Protein AF-A0A5Y8UD39-F1 (afdb_monomer_lite)

Foldseek 3Di:
DVLLCVQAAPQQSVVVVVCVVVVVADPVLVVLLSVVCVQQSLLSHPDHNVQSCLQSVVLSVQLCVQCVDPVVVVVVVVVDDSVRSCVVVVNDSCCCLPPNPPDDDPSSVVSNVVSVVVVVVVVVVVVVVVVVVVVVVVVVVVVVVVVD

pLDDT: mean 93.6, std 6.83, range [51.84, 98.38]

Sequence (148 aa):
MEKLQIILNELAFHQIHQAWIDKKIPQYSLIILERWAEFYPNTIKNLGMSDLMTLALPQTQMELAVLESKEADKKREQGLTDMEILAEEQINLNQYIAIEPQIYSPLFQEMMMKDKEQIQEETINNQYWKLQQEMMDMKEEASNLDKN

Secondary structure (DSSP, 8-state):
-HHHHHHS-HHHHHHHHHHHHTTSS-HHHHHHHHHHHHH-HHHHHHS-HHHHHHHHHHHHHHHHHHHTSHHHHHHHHTT--HHHHHHHTT--TTIIIIIS-S---HHHHHHHHHHHHHHHHHHHHHHHHHHHHHHHHHHHHHHHHTT-

Radius of gyration: 20.94 Å; chains: 1; bounding box: 61×45×44 Å

Structure (mmCIF, N/CA/C/O backbone):
data_AF-A0A5Y8UD39-F1
#
_entry.id   AF-A0A5Y8UD39-F1
#
loop_
_atom_site.group_PDB
_atom_site.id
_atom_site.type_symbol
_atom_site.label_atom_id
_atom_site.label_alt_id
_atom_site.label_comp_id
_atom_site.label_asym_id
_atom_site.label_entity_id
_atom_site.label_seq_id
_atom_site.pdbx_PDB_ins_code
_atom_site.Cartn_x
_atom_site.Cartn_y
_atom_site.Cartn_z
_atom_site.occupancy
_atom_site.B_iso_or_equiv
_atom_site.auth_seq_id
_atom_site.auth_comp_id
_atom_site.auth_asym_id
_atom_site.auth_atom_id
_atom_site.pdbx_PDB_model_num
ATOM 1 N N . MET A 1 1 ? 4.105 10.810 4.595 1.00 80.06 1 MET A N 1
ATOM 2 C CA . MET A 1 1 ? 3.876 12.003 3.732 1.00 80.06 1 MET A CA 1
ATOM 3 C C . MET A 1 1 ? 5.101 12.407 2.924 1.00 80.06 1 MET A C 1
ATOM 5 O O . MET A 1 1 ? 4.986 12.396 1.708 1.00 80.06 1 MET A O 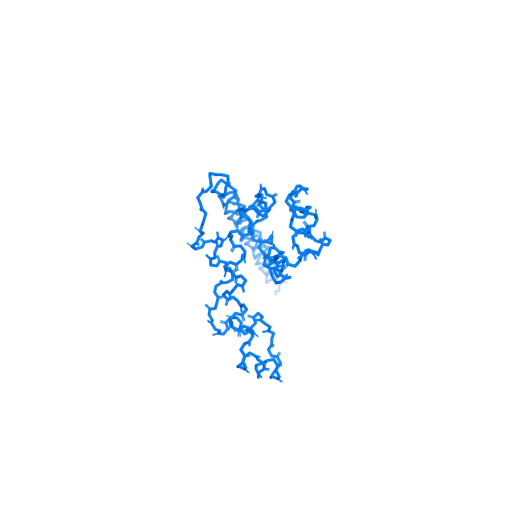1
ATOM 9 N N . GLU A 1 2 ? 6.252 12.721 3.533 1.00 85.12 2 GLU A N 1
ATOM 10 C CA . GLU A 1 2 ? 7.479 13.064 2.774 1.00 85.12 2 GLU A CA 1
ATOM 11 C C . GLU A 1 2 ? 7.903 11.948 1.804 1.00 85.12 2 GLU A C 1
ATOM 13 O O . GLU A 1 2 ? 8.219 12.217 0.650 1.00 85.12 2 GLU A O 1
ATOM 18 N N . LYS A 1 3 ? 7.807 10.679 2.229 1.00 89.94 3 LYS A N 1
ATOM 19 C CA . LYS A 1 3 ? 8.060 9.520 1.358 1.00 89.94 3 LYS A CA 1
ATOM 20 C C . LYS A 1 3 ? 7.164 9.521 0.115 1.00 89.94 3 LYS A C 1
ATOM 22 O O . LYS A 1 3 ? 7.663 9.426 -1.001 1.00 89.94 3 LYS A O 1
ATOM 27 N N . LEU A 1 4 ? 5.852 9.688 0.294 1.00 90.75 4 LEU A N 1
ATOM 28 C CA . LEU A 1 4 ? 4.896 9.717 -0.818 1.00 90.75 4 LEU A CA 1
ATOM 29 C C . LEU A 1 4 ? 5.137 10.872 -1.796 1.00 90.75 4 LEU A C 1
ATOM 31 O O . LEU A 1 4 ? 4.861 10.705 -2.978 1.00 90.75 4 LEU A O 1
ATOM 35 N N . GLN A 1 5 ? 5.674 12.006 -1.339 1.00 93.38 5 GLN A N 1
ATOM 36 C CA . GLN A 1 5 ? 6.036 13.124 -2.219 1.00 93.38 5 GLN A CA 1
ATOM 37 C C . GLN A 1 5 ? 7.151 12.755 -3.204 1.00 93.38 5 GLN A C 1
ATOM 39 O O . GLN A 1 5 ? 7.162 13.240 -4.330 1.00 93.38 5 GLN A O 1
ATOM 44 N N . ILE A 1 6 ? 8.087 11.907 -2.774 1.00 93.56 6 ILE A N 1
ATOM 45 C CA . ILE A 1 6 ? 9.210 11.443 -3.597 1.00 93.56 6 ILE A CA 1
ATOM 46 C C . ILE A 1 6 ? 8.764 10.322 -4.546 1.00 93.56 6 ILE A C 1
ATOM 48 O O . ILE A 1 6 ? 9.259 10.214 -5.667 1.00 93.56 6 ILE A O 1
ATOM 52 N N . ILE A 1 7 ? 7.845 9.475 -4.082 1.00 93.56 7 ILE A N 1
ATOM 53 C CA . ILE A 1 7 ? 7.403 8.263 -4.778 1.00 93.56 7 ILE A CA 1
ATOM 54 C C . ILE A 1 7 ? 6.393 8.576 -5.887 1.00 93.56 7 ILE A C 1
ATOM 56 O O . ILE A 1 7 ? 6.508 8.062 -6.999 1.00 93.56 7 ILE A O 1
ATOM 60 N N . LEU A 1 8 ? 5.371 9.373 -5.573 1.00 95.00 8 LEU A N 1
ATOM 61 C CA . LEU A 1 8 ? 4.250 9.630 -6.471 1.00 95.00 8 LEU A CA 1
ATOM 62 C C . LEU A 1 8 ? 4.614 10.699 -7.503 1.00 95.00 8 LEU A C 1
ATOM 64 O O . LEU A 1 8 ? 5.410 11.599 -7.239 1.00 95.00 8 LEU A O 1
ATOM 68 N N . ASN A 1 9 ? 3.964 10.664 -8.668 1.00 95.38 9 ASN A N 1
ATOM 69 C CA . ASN A 1 9 ? 3.969 11.838 -9.535 1.00 95.38 9 ASN A CA 1
ATOM 70 C C . ASN A 1 9 ? 3.315 13.035 -8.825 1.00 95.38 9 ASN A C 1
ATOM 72 O O . ASN A 1 9 ? 2.415 12.887 -7.993 1.00 95.38 9 ASN A O 1
ATOM 76 N N . GLU A 1 10 ? 3.763 14.234 -9.193 1.00 95.88 10 GLU A N 1
ATOM 77 C CA . GLU A 1 10 ? 3.397 15.477 -8.516 1.00 95.88 10 GLU A CA 1
ATOM 78 C C . GLU A 1 10 ? 1.878 15.689 -8.447 1.00 95.88 10 GLU A C 1
ATOM 80 O O . GLU A 1 10 ? 1.349 16.042 -7.392 1.00 95.88 10 GLU A O 1
ATOM 85 N N . LEU A 1 11 ? 1.156 15.436 -9.542 1.00 96.94 11 LEU A N 1
ATOM 86 C CA . LEU A 1 11 ? -0.293 15.622 -9.591 1.00 96.94 11 LEU A CA 1
ATOM 87 C C . LEU A 1 11 ? -1.017 14.658 -8.642 1.00 96.94 11 LEU A C 1
ATOM 89 O O . LEU A 1 11 ? -1.848 15.094 -7.842 1.00 96.94 11 LEU A O 1
ATOM 93 N N . ALA A 1 12 ? -0.686 13.365 -8.701 1.00 96.44 12 ALA A N 1
ATOM 94 C CA . ALA A 1 12 ? -1.281 12.357 -7.831 1.00 96.44 12 ALA A CA 1
ATOM 95 C C . ALA A 1 12 ? -0.980 12.642 -6.355 1.00 96.44 12 ALA A C 1
ATOM 97 O O . ALA A 1 12 ? -1.889 12.556 -5.530 1.00 96.44 12 ALA A O 1
ATOM 98 N N . PHE A 1 13 ? 0.251 13.052 -6.024 1.00 97.75 13 PHE A N 1
ATOM 99 C CA . PHE A 1 13 ? 0.618 13.439 -4.662 1.00 97.75 13 PHE A CA 1
ATOM 100 C C . PHE A 1 13 ? -0.276 14.560 -4.127 1.00 97.75 13 PHE A C 1
ATOM 102 O O . PHE A 1 13 ? -0.878 14.404 -3.066 1.00 97.75 13 PHE A O 1
ATOM 109 N N . HIS A 1 14 ? -0.405 15.669 -4.862 1.00 97.50 14 HIS A N 1
ATOM 110 C CA . HIS A 1 14 ? -1.214 16.806 -4.418 1.00 97.50 14 HIS A CA 1
ATOM 111 C C . HIS A 1 14 ? -2.685 16.421 -4.226 1.00 97.50 14 HIS A C 1
ATOM 113 O O . HIS A 1 14 ? -3.298 16.797 -3.227 1.00 97.50 14 HIS A O 1
ATOM 119 N N . GLN A 1 15 ? -3.244 15.635 -5.149 1.00 97.81 15 GLN A N 1
ATOM 120 C CA . GLN A 1 15 ? -4.629 15.171 -5.070 1.00 97.81 15 GLN A CA 1
ATOM 121 C C . GLN A 1 15 ? -4.868 14.239 -3.874 1.00 97.81 15 GLN A C 1
ATOM 123 O O . GLN A 1 15 ? -5.833 14.425 -3.131 1.00 97.81 15 GLN A O 1
ATOM 128 N N . ILE A 1 16 ? -3.980 13.265 -3.654 1.00 97.19 16 ILE A N 1
ATOM 129 C CA . ILE A 1 16 ? -4.059 12.321 -2.530 1.00 97.19 16 ILE A CA 1
ATOM 130 C C . ILE A 1 16 ? -3.866 13.056 -1.201 1.00 97.19 16 ILE A C 1
ATOM 132 O O . ILE A 1 16 ? -4.643 12.855 -0.269 1.00 97.19 16 ILE A O 1
ATOM 136 N N . HIS A 1 17 ? -2.876 13.946 -1.118 1.00 96.50 17 HIS A N 1
ATOM 137 C CA . HIS A 1 17 ? -2.615 14.740 0.078 1.00 96.50 17 HIS A CA 1
ATOM 138 C C . HIS A 1 17 ? -3.818 15.614 0.445 1.00 96.50 17 HIS A C 1
ATOM 140 O O . HIS A 1 17 ? -4.243 15.612 1.601 1.00 96.50 17 HIS A O 1
ATOM 146 N N . GLN A 1 18 ? -4.425 16.292 -0.536 1.00 97.31 18 GLN A N 1
ATOM 147 C CA . GLN A 1 18 ? -5.629 17.084 -0.296 1.00 97.31 18 GLN A CA 1
ATOM 148 C C . GLN A 1 18 ? -6.810 16.206 0.133 1.00 97.31 18 GLN A C 1
ATOM 150 O O . GLN A 1 18 ? -7.518 16.551 1.074 1.00 97.31 18 GLN A O 1
ATOM 155 N N . ALA A 1 19 ? -7.014 15.052 -0.508 1.00 97.00 19 ALA A N 1
ATOM 156 C CA . ALA A 1 19 ? -8.080 14.127 -0.133 1.00 97.00 19 ALA A CA 1
ATOM 157 C C . ALA A 1 19 ? -7.916 13.593 1.300 1.00 97.00 19 ALA A C 1
ATOM 159 O O . ALA A 1 19 ? -8.911 13.402 2.001 1.00 97.00 19 ALA A O 1
ATOM 160 N N . TRP A 1 20 ? -6.678 13.381 1.749 1.00 96.44 20 TRP A N 1
ATOM 161 C CA . TRP A 1 20 ? -6.380 13.000 3.126 1.00 96.44 20 TRP A CA 1
ATOM 162 C C . TRP A 1 20 ? -6.637 14.146 4.116 1.00 96.44 20 TRP A C 1
ATOM 164 O O . TRP A 1 20 ? -7.314 13.922 5.120 1.00 96.44 20 TRP A O 1
ATOM 174 N N . ILE A 1 21 ? -6.187 15.375 3.820 1.00 96.69 21 ILE A N 1
ATOM 175 C CA . ILE A 1 21 ? -6.481 16.572 4.638 1.00 96.69 21 ILE A CA 1
ATOM 176 C C . ILE A 1 21 ? -7.994 16.769 4.788 1.00 96.69 21 ILE A C 1
ATOM 178 O O . ILE A 1 21 ? -8.493 17.007 5.889 1.00 96.69 21 ILE A O 1
ATOM 182 N N . ASP A 1 22 ? -8.731 16.599 3.691 1.00 97.31 22 ASP A N 1
ATOM 183 C CA . ASP A 1 22 ? -10.190 16.697 3.640 1.00 97.31 22 ASP A CA 1
ATOM 184 C C . ASP A 1 22 ? -10.904 15.509 4.317 1.00 97.31 22 ASP A C 1
ATOM 186 O O . ASP A 1 22 ? -12.135 15.464 4.331 1.00 97.31 22 ASP A O 1
ATOM 190 N N . LYS A 1 23 ? -10.161 14.527 4.851 1.00 95.19 23 LYS A N 1
ATOM 191 C CA . LYS A 1 23 ? -10.671 13.285 5.460 1.00 95.19 23 LYS A CA 1
ATOM 192 C C . LYS A 1 23 ? -11.543 12.438 4.524 1.00 95.19 23 LYS A C 1
ATOM 194 O O . LYS A 1 23 ? -12.394 11.680 4.983 1.00 95.19 23 LYS A O 1
ATOM 199 N N . LYS A 1 24 ? -11.336 12.552 3.211 1.00 96.25 24 LYS A N 1
ATOM 200 C CA . LYS A 1 24 ? -12.038 11.749 2.195 1.00 96.25 24 LYS A CA 1
ATOM 201 C C . LYS A 1 24 ? -11.426 10.362 2.022 1.00 96.25 24 LYS A C 1
ATOM 203 O O . LYS A 1 24 ? -12.111 9.462 1.551 1.00 96.25 24 LYS A O 1
ATOM 208 N N . ILE A 1 25 ? -10.157 10.196 2.393 1.00 95.94 25 ILE A N 1
ATOM 209 C CA . ILE A 1 25 ? -9.467 8.903 2.400 1.00 95.94 25 ILE A CA 1
ATOM 210 C C . ILE A 1 25 ? -8.841 8.646 3.779 1.00 95.94 25 ILE A C 1
ATOM 212 O O . ILE A 1 25 ? -8.338 9.586 4.406 1.00 95.94 25 ILE A O 1
ATOM 216 N N . PRO A 1 26 ? -8.861 7.398 4.276 1.00 95.50 26 PRO A N 1
ATOM 217 C CA . PRO A 1 26 ? -8.241 7.059 5.548 1.00 95.50 26 PRO A CA 1
ATOM 218 C C . PRO A 1 26 ? -6.714 7.109 5.442 1.00 95.50 26 PRO A C 1
ATOM 220 O O . PRO A 1 26 ? -6.140 6.762 4.407 1.00 95.50 26 PRO A O 1
ATOM 223 N N . GLN A 1 27 ? -6.051 7.486 6.541 1.00 95.19 27 GLN A N 1
ATOM 224 C CA . GLN A 1 27 ? -4.584 7.528 6.631 1.00 95.19 27 GLN A CA 1
ATOM 225 C C . GLN A 1 27 ? -3.949 6.171 6.300 1.00 95.19 27 GLN A C 1
ATOM 227 O O . GLN A 1 27 ? -2.881 6.129 5.699 1.00 95.19 27 GLN A O 1
ATOM 232 N N . TYR A 1 28 ? -4.617 5.069 6.642 1.00 96.50 28 TYR A N 1
ATOM 233 C CA . TYR A 1 28 ? -4.118 3.722 6.377 1.00 96.50 28 TYR A CA 1
ATOM 234 C C . TYR A 1 28 ? -3.926 3.436 4.875 1.00 96.50 28 TYR A C 1
ATOM 236 O O . TYR A 1 28 ? -2.979 2.754 4.496 1.00 96.50 28 TYR A O 1
ATOM 244 N N . SER A 1 29 ? -4.714 4.068 3.994 1.00 97.38 29 SER A N 1
ATOM 245 C CA . SER A 1 29 ? -4.494 3.980 2.538 1.00 97.38 29 SER A CA 1
ATOM 246 C C . SER A 1 29 ? -3.130 4.531 2.127 1.00 97.38 29 SER A C 1
ATOM 248 O O . SER A 1 29 ? -2.523 4.037 1.183 1.00 97.38 29 SER A O 1
ATOM 250 N N . LEU A 1 30 ? -2.628 5.549 2.833 1.00 97.31 30 LEU A N 1
ATOM 251 C CA . LEU A 1 30 ? -1.305 6.117 2.577 1.00 97.31 30 LEU A CA 1
ATOM 252 C C . LEU A 1 30 ? -0.201 5.125 2.952 1.00 97.31 30 LEU A C 1
ATOM 254 O O . LEU A 1 30 ? 0.785 5.024 2.233 1.00 97.31 30 LEU A O 1
ATOM 258 N N . ILE A 1 31 ? -0.393 4.365 4.034 1.00 96.38 31 ILE A N 1
ATOM 259 C CA . ILE A 1 31 ? 0.529 3.302 4.463 1.00 96.38 31 ILE A CA 1
ATOM 260 C C . ILE A 1 31 ? 0.579 2.192 3.409 1.00 96.38 31 ILE A C 1
ATOM 262 O O . ILE A 1 31 ? 1.663 1.736 3.052 1.00 96.38 31 ILE A O 1
ATOM 266 N N . ILE A 1 32 ? -0.574 1.803 2.857 1.00 97.88 32 ILE A N 1
ATOM 267 C CA . ILE A 1 32 ? -0.644 0.825 1.762 1.00 97.88 32 ILE A CA 1
ATOM 268 C C . ILE A 1 32 ? 0.113 1.319 0.529 1.00 97.88 32 ILE A C 1
ATOM 270 O O . ILE A 1 32 ? 0.891 0.559 -0.040 1.00 97.88 32 ILE A O 1
ATOM 274 N N . LEU A 1 33 ? -0.055 2.587 0.141 1.00 98.00 33 LEU A N 1
ATOM 275 C CA . LEU A 1 33 ? 0.691 3.157 -0.983 1.00 98.00 33 LEU A CA 1
ATOM 276 C C . LEU A 1 33 ? 2.201 3.197 -0.727 1.00 98.00 33 LEU A C 1
ATOM 278 O O . LEU A 1 33 ? 2.968 2.868 -1.627 1.00 98.00 33 LEU A O 1
ATOM 282 N N . GLU A 1 34 ? 2.631 3.584 0.479 1.00 96.62 34 GLU A N 1
ATOM 283 C CA . GLU A 1 34 ? 4.051 3.574 0.854 1.00 96.62 34 GLU A CA 1
ATOM 284 C C . GLU A 1 34 ? 4.624 2.150 0.776 1.00 96.62 34 GLU A C 1
ATOM 286 O O . GLU A 1 34 ? 5.682 1.960 0.186 1.00 96.62 34 GLU A O 1
ATOM 291 N N . ARG A 1 35 ? 3.897 1.144 1.280 1.00 96.12 35 ARG A N 1
ATOM 292 C CA . ARG A 1 35 ? 4.299 -0.269 1.211 1.00 96.12 35 ARG A CA 1
ATOM 293 C C . ARG A 1 35 ? 4.354 -0.783 -0.225 1.00 96.12 35 ARG A C 1
ATOM 295 O O . ARG A 1 35 ? 5.317 -1.432 -0.616 1.00 96.12 35 ARG A O 1
ATOM 302 N N . TRP A 1 36 ? 3.332 -0.509 -1.030 1.00 97.69 36 TRP A N 1
ATOM 303 C CA . TRP A 1 36 ? 3.308 -0.953 -2.423 1.00 97.69 36 TRP A CA 1
ATOM 304 C C . TRP A 1 36 ? 4.382 -0.288 -3.271 1.00 97.69 36 TRP A C 1
ATOM 306 O O . TRP A 1 36 ? 4.837 -0.905 -4.225 1.00 97.69 36 TRP A O 1
ATOM 316 N N . ALA A 1 37 ? 4.834 0.917 -2.929 1.00 96.50 37 ALA A N 1
ATOM 317 C CA . ALA A 1 37 ? 5.918 1.575 -3.649 1.00 96.50 37 ALA A CA 1
ATOM 318 C C . ALA A 1 37 ? 7.253 0.823 -3.563 1.00 96.50 37 ALA A C 1
ATOM 320 O O . ALA A 1 37 ? 8.091 0.990 -4.444 1.00 96.50 37 ALA A O 1
ATOM 321 N N . GLU A 1 38 ? 7.447 -0.000 -2.529 1.00 93.75 38 GLU A N 1
ATOM 322 C CA . GLU A 1 38 ? 8.650 -0.825 -2.372 1.00 93.75 38 GLU A CA 1
ATOM 323 C C . GLU A 1 38 ? 8.673 -2.000 -3.361 1.00 93.75 38 GLU A C 1
ATOM 325 O O . GLU A 1 38 ? 9.743 -2.406 -3.802 1.00 93.75 38 GLU A O 1
ATOM 330 N N . PHE A 1 39 ? 7.501 -2.518 -3.742 1.00 93.31 39 PHE A N 1
ATOM 331 C CA . PHE A 1 39 ? 7.372 -3.689 -4.620 1.00 93.31 39 PHE A CA 1
ATOM 332 C C . PHE A 1 39 ? 6.921 -3.340 -6.040 1.00 93.31 39 PHE A C 1
ATOM 334 O O . PHE A 1 39 ? 7.204 -4.076 -6.978 1.00 93.31 39 PHE A O 1
ATOM 341 N N . TYR A 1 40 ? 6.209 -2.230 -6.207 1.00 96.75 40 TYR A N 1
ATOM 342 C CA . TYR A 1 40 ? 5.616 -1.800 -7.472 1.00 96.75 40 TYR A CA 1
ATOM 343 C C . TYR A 1 40 ? 5.948 -0.325 -7.764 1.00 96.75 40 TYR A C 1
ATOM 345 O O . TYR A 1 40 ? 5.040 0.498 -7.942 1.00 96.75 40 TYR A O 1
ATOM 353 N N . PRO A 1 41 ? 7.238 0.066 -7.751 1.00 96.31 41 PRO A N 1
ATOM 354 C CA . PRO A 1 41 ? 7.643 1.466 -7.840 1.00 96.31 41 PRO A CA 1
ATOM 355 C C . PRO A 1 41 ? 7.183 2.142 -9.136 1.00 96.31 41 PRO A C 1
ATOM 357 O O . PRO A 1 41 ? 6.772 3.304 -9.104 1.00 96.31 41 PRO A O 1
ATOM 360 N N . ASN A 1 42 ? 7.203 1.443 -10.276 1.00 96.94 42 ASN A N 1
ATOM 361 C CA . ASN A 1 42 ? 6.757 2.006 -11.549 1.00 96.94 42 ASN A CA 1
ATOM 362 C C . ASN A 1 42 ? 5.243 2.215 -11.545 1.00 96.94 42 ASN A C 1
ATOM 364 O O . ASN A 1 42 ? 4.766 3.267 -11.976 1.00 96.94 42 ASN A O 1
ATOM 368 N N . THR A 1 43 ? 4.487 1.255 -11.017 1.00 96.88 43 THR A N 1
ATOM 369 C CA . THR A 1 43 ? 3.030 1.353 -10.910 1.00 96.88 43 THR A CA 1
ATOM 370 C C . THR A 1 43 ? 2.621 2.499 -9.995 1.00 96.88 43 THR A C 1
ATOM 372 O O . THR A 1 43 ? 1.866 3.378 -10.411 1.00 96.88 43 THR A O 1
ATOM 375 N N . ILE A 1 44 ? 3.167 2.562 -8.779 1.00 97.75 44 ILE A N 1
ATOM 376 C CA . ILE A 1 44 ? 2.796 3.602 -7.814 1.00 97.75 44 ILE A CA 1
ATOM 377 C C . ILE A 1 44 ? 3.192 5.000 -8.306 1.00 97.75 44 ILE A C 1
ATOM 379 O O . ILE A 1 44 ? 2.423 5.949 -8.154 1.00 97.75 44 ILE A O 1
ATOM 383 N N . LYS A 1 45 ? 4.348 5.136 -8.963 1.00 97.25 45 LYS A N 1
ATOM 384 C CA . LYS A 1 45 ? 4.824 6.426 -9.475 1.00 97.25 45 LYS A CA 1
ATOM 385 C C . LYS A 1 45 ? 3.970 6.983 -10.614 1.00 97.25 45 LYS A C 1
ATOM 387 O O . LYS A 1 45 ? 3.742 8.193 -10.669 1.00 97.25 45 LYS A O 1
ATOM 392 N N . ASN A 1 46 ? 3.527 6.136 -11.543 1.00 96.88 46 ASN A N 1
ATOM 393 C CA . ASN A 1 46 ? 2.940 6.591 -12.809 1.00 96.88 46 ASN A CA 1
ATOM 394 C C . ASN A 1 46 ? 1.408 6.662 -12.807 1.00 96.88 46 ASN A C 1
ATOM 396 O O . ASN A 1 46 ? 0.837 7.337 -13.663 1.00 96.88 46 ASN A O 1
ATOM 400 N N . LEU A 1 47 ? 0.731 6.000 -11.869 1.00 96.50 47 LEU A N 1
ATOM 401 C CA 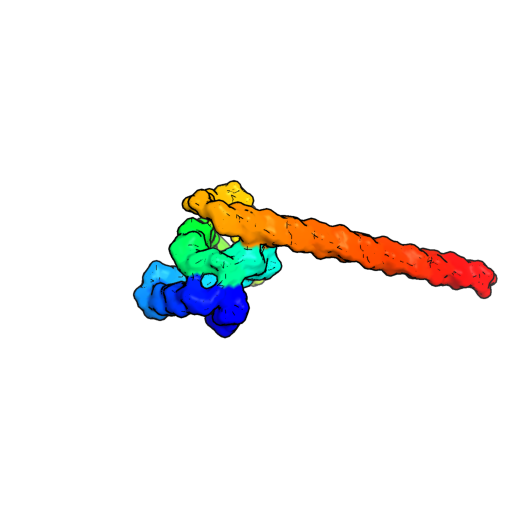. LEU A 1 47 ? -0.726 6.058 -11.793 1.00 96.50 47 LEU A CA 1
ATOM 402 C C . LEU A 1 47 ? -1.244 7.382 -11.215 1.00 96.50 47 LEU A C 1
ATOM 404 O O . LEU A 1 47 ? -0.618 8.030 -10.374 1.00 96.50 47 LEU A O 1
ATOM 408 N N . GLY A 1 48 ? -2.433 7.781 -11.669 1.00 96.44 48 GLY A N 1
ATOM 409 C CA . GLY A 1 48 ? -3.164 8.918 -11.112 1.00 96.44 48 GLY A CA 1
ATOM 410 C C . GLY A 1 48 ? -3.887 8.566 -9.808 1.00 96.44 48 GLY A C 1
ATOM 411 O O . GLY A 1 48 ? -4.089 7.393 -9.492 1.00 96.44 48 GLY A O 1
ATOM 412 N N . MET A 1 49 ? -4.355 9.588 -9.079 1.00 95.94 49 MET A N 1
ATOM 413 C CA . MET A 1 49 ? -5.108 9.410 -7.825 1.00 95.94 49 MET A CA 1
ATOM 414 C C . MET A 1 49 ? -6.270 8.417 -7.971 1.00 95.94 49 MET A C 1
ATOM 416 O O . MET A 1 49 ? -6.450 7.571 -7.101 1.00 95.94 49 MET A O 1
ATOM 420 N N . SER A 1 50 ? -7.062 8.519 -9.044 1.00 94.94 50 SER A N 1
ATOM 421 C CA . SER A 1 50 ? -8.251 7.677 -9.235 1.00 94.94 50 SER A CA 1
ATOM 422 C C . SER A 1 50 ? -7.900 6.190 -9.261 1.00 94.94 50 SER A C 1
ATOM 424 O O . SER A 1 50 ? -8.506 5.405 -8.534 1.00 94.94 50 SER A O 1
ATOM 426 N N . ASP A 1 51 ? -6.895 5.808 -10.049 1.00 96.31 51 ASP A N 1
ATOM 427 C CA . ASP A 1 51 ? -6.466 4.414 -10.170 1.00 96.31 51 ASP A CA 1
ATOM 428 C C . ASP A 1 51 ? -5.867 3.923 -8.847 1.00 96.31 51 ASP A C 1
ATOM 430 O O . ASP A 1 51 ? -6.281 2.889 -8.326 1.00 96.31 51 ASP A O 1
ATOM 434 N N . LEU A 1 52 ? -4.973 4.716 -8.242 1.00 97.06 52 LEU A N 1
ATOM 435 C CA . LEU A 1 52 ? -4.353 4.390 -6.954 1.00 97.06 52 LEU A CA 1
ATOM 436 C C . LEU A 1 52 ? -5.392 4.180 -5.847 1.00 97.06 52 LEU A C 1
ATOM 438 O O . LEU A 1 52 ? -5.285 3.229 -5.079 1.00 97.06 52 LEU A O 1
ATOM 442 N N . MET A 1 53 ? -6.411 5.037 -5.761 1.00 96.81 53 MET A N 1
ATOM 443 C CA . MET A 1 53 ? -7.459 4.919 -4.743 1.00 96.81 53 MET A CA 1
ATOM 444 C C . MET A 1 53 ? -8.438 3.783 -5.035 1.00 96.81 53 MET A C 1
ATOM 446 O O . MET A 1 53 ? -8.913 3.151 -4.093 1.00 96.81 53 MET A O 1
ATOM 450 N N . THR A 1 54 ? -8.696 3.473 -6.308 1.00 96.38 54 THR A N 1
ATOM 451 C CA . THR A 1 54 ? -9.520 2.311 -6.681 1.00 96.38 54 THR A CA 1
ATOM 452 C C . THR A 1 54 ? -8.882 1.003 -6.211 1.00 96.38 54 THR A C 1
ATOM 454 O O . THR A 1 54 ? -9.595 0.077 -5.841 1.00 96.38 54 THR A O 1
ATOM 457 N N . LEU A 1 55 ? -7.548 0.942 -6.150 1.00 97.38 55 LEU A N 1
ATOM 458 C CA . LEU A 1 55 ? -6.818 -0.209 -5.613 1.00 97.38 55 LEU A CA 1
ATOM 459 C C . LEU A 1 55 ? -6.637 -0.151 -4.087 1.00 97.38 55 LEU A C 1
ATOM 461 O O . LEU A 1 55 ? -6.891 -1.129 -3.385 1.00 97.38 55 LEU A O 1
ATOM 465 N N . ALA A 1 56 ? -6.187 0.989 -3.556 1.00 97.69 56 ALA A N 1
ATOM 466 C CA . ALA A 1 56 ? -5.763 1.101 -2.161 1.00 97.69 56 ALA A CA 1
ATOM 467 C C . ALA A 1 56 ? -6.932 1.130 -1.165 1.00 97.69 56 ALA A C 1
ATOM 469 O O . ALA A 1 56 ? -6.781 0.661 -0.036 1.00 97.69 56 ALA A O 1
ATOM 470 N N . LEU A 1 57 ? -8.098 1.669 -1.542 1.00 97.94 57 LEU A N 1
ATOM 471 C CA . LEU A 1 57 ? -9.240 1.761 -0.624 1.00 97.94 57 LEU A CA 1
ATOM 472 C C . LEU A 1 57 ? -9.850 0.386 -0.298 1.00 97.94 57 LEU A C 1
ATOM 474 O O . LEU A 1 57 ? -10.020 0.112 0.891 1.00 97.94 57 LEU A O 1
ATOM 478 N N . PRO A 1 58 ? -10.119 -0.511 -1.270 1.00 97.81 58 PRO A N 1
ATOM 479 C CA . PRO A 1 58 ? -10.540 -1.877 -0.955 1.00 97.81 58 PRO A CA 1
ATOM 480 C C . PRO A 1 58 ? -9.508 -2.641 -0.116 1.00 97.81 58 PRO A C 1
ATOM 482 O O . PRO A 1 58 ? -9.880 -3.336 0.829 1.00 97.81 58 PRO A O 1
ATOM 485 N N . GLN A 1 59 ? -8.210 -2.459 -0.393 1.00 98.31 59 GLN A N 1
ATOM 486 C CA . GLN A 1 59 ? -7.140 -3.055 0.416 1.00 98.31 59 GLN A CA 1
ATOM 487 C C . GLN A 1 59 ? -7.179 -2.541 1.860 1.00 98.31 59 GLN A C 1
ATOM 489 O O . GLN A 1 59 ? -7.082 -3.323 2.802 1.00 98.31 59 GLN A O 1
ATOM 494 N N . THR A 1 60 ? -7.395 -1.236 2.034 1.00 98.12 60 THR A N 1
ATOM 495 C CA . THR A 1 60 ? -7.517 -0.602 3.351 1.00 98.12 60 THR A CA 1
ATOM 496 C C . THR A 1 60 ? -8.696 -1.167 4.127 1.00 98.12 60 THR A C 1
ATOM 498 O O . THR A 1 60 ? -8.556 -1.487 5.300 1.00 98.12 60 THR A O 1
ATOM 501 N N . GLN A 1 61 ? -9.852 -1.312 3.479 1.00 97.81 61 GLN A N 1
ATOM 502 C CA . GLN A 1 61 ? -11.043 -1.880 4.110 1.00 97.81 61 GLN A CA 1
ATOM 503 C C . GLN A 1 61 ? -10.805 -3.323 4.560 1.00 97.81 61 GLN A C 1
ATOM 505 O O . GLN A 1 61 ? -11.180 -3.680 5.673 1.00 97.81 61 GLN A O 1
ATOM 510 N N . MET A 1 62 ? -10.156 -4.134 3.721 1.00 97.75 62 MET A N 1
ATOM 511 C CA . MET A 1 62 ? -9.833 -5.522 4.048 1.00 97.75 62 MET A CA 1
ATOM 512 C C . MET A 1 62 ? -8.867 -5.628 5.239 1.00 97.75 62 MET A C 1
ATOM 514 O O . MET A 1 62 ? -9.125 -6.401 6.157 1.00 97.75 62 MET A O 1
ATOM 518 N N . GLU A 1 63 ? -7.782 -4.848 5.251 1.00 98.38 63 GLU A N 1
ATOM 519 C CA . GLU A 1 63 ? -6.795 -4.878 6.341 1.00 98.38 63 GLU A CA 1
ATOM 520 C C . GLU A 1 63 ? -7.360 -4.306 7.648 1.00 98.38 63 GLU A C 1
ATOM 522 O O . GLU A 1 63 ? -7.195 -4.911 8.708 1.00 98.38 63 GLU A O 1
ATOM 527 N N . LEU A 1 64 ? -8.089 -3.186 7.595 1.00 97.94 64 LEU A N 1
ATOM 528 C CA . LEU A 1 64 ? -8.684 -2.583 8.792 1.00 97.94 64 LEU A CA 1
ATOM 529 C C . LEU A 1 64 ? -9.789 -3.446 9.402 1.00 97.94 64 LEU A C 1
ATOM 531 O O . LEU A 1 64 ? -9.885 -3.506 10.622 1.00 97.94 64 LEU A O 1
ATOM 535 N N . ALA A 1 65 ? -10.569 -4.178 8.599 1.00 97.44 65 ALA A N 1
ATOM 536 C CA . ALA A 1 65 ? -11.575 -5.102 9.130 1.00 97.44 65 ALA A CA 1
ATOM 537 C C . ALA A 1 65 ? -10.970 -6.160 10.072 1.00 97.44 65 ALA A C 1
ATOM 539 O O . ALA A 1 65 ? -11.626 -6.593 11.019 1.00 97.44 65 ALA A O 1
ATOM 540 N N . VAL A 1 66 ? -9.713 -6.548 9.833 1.00 97.81 66 VAL A N 1
ATOM 541 C CA . VAL A 1 66 ? -8.953 -7.432 10.722 1.00 97.81 66 VAL A CA 1
ATOM 542 C C . VAL A 1 66 ? -8.349 -6.648 11.884 1.00 97.81 66 VAL A C 1
ATOM 544 O O . VAL A 1 66 ? -8.516 -7.026 13.044 1.00 97.81 66 VAL A O 1
ATOM 547 N N . LEU A 1 67 ? -7.657 -5.548 11.589 1.00 97.75 67 LEU A N 1
ATOM 548 C CA . LEU A 1 67 ? -6.875 -4.804 12.578 1.00 97.75 67 LEU A CA 1
ATOM 549 C C . LEU A 1 67 ? -7.719 -4.049 13.611 1.00 97.75 67 LEU A C 1
ATOM 551 O O . LEU A 1 67 ? -7.221 -3.777 14.702 1.00 97.75 67 LEU A O 1
ATOM 555 N N . GLU A 1 68 ? -8.970 -3.724 13.305 1.00 96.75 68 GLU A N 1
ATOM 556 C CA . GLU A 1 68 ? -9.899 -3.051 14.223 1.00 96.75 68 GLU A CA 1
ATOM 557 C C . GLU A 1 68 ? -10.734 -4.045 15.057 1.00 96.75 68 GLU A C 1
ATOM 559 O O . GLU A 1 68 ? -11.637 -3.649 15.798 1.00 96.75 68 GLU A O 1
ATOM 564 N N . SER A 1 69 ? -10.450 -5.350 14.955 1.00 96.75 69 SER A N 1
ATOM 565 C CA . SER A 1 69 ? -11.116 -6.385 15.750 1.00 96.75 69 SER A CA 1
ATOM 566 C C . SER A 1 69 ? -10.614 -6.435 17.200 1.00 96.75 69 SER A C 1
ATOM 568 O O . SER A 1 69 ? -9.464 -6.118 17.507 1.00 96.75 69 SER A O 1
ATOM 570 N N . LYS A 1 70 ? -11.466 -6.925 18.113 1.00 96.69 70 LYS A N 1
ATOM 571 C CA . LYS A 1 70 ? -11.081 -7.156 19.520 1.00 96.69 70 LYS A CA 1
ATOM 572 C C . LYS A 1 70 ? -9.997 -8.225 19.644 1.00 96.69 70 LYS A C 1
ATOM 574 O O . LYS A 1 70 ? -9.232 -8.241 20.605 1.00 96.69 70 LYS A O 1
ATOM 579 N N . GLU A 1 71 ? -9.981 -9.165 18.711 1.00 96.25 71 GLU A N 1
ATOM 580 C CA . GLU A 1 71 ? -8.967 -10.198 18.590 1.00 96.25 71 GLU A CA 1
ATOM 581 C C . GLU A 1 71 ? -7.604 -9.578 18.266 1.00 96.25 71 GLU A C 1
ATOM 583 O O . GLU A 1 71 ? -6.623 -9.924 18.924 1.00 96.25 71 GLU A O 1
ATOM 588 N N . ALA A 1 72 ? -7.546 -8.614 17.339 1.00 97.00 72 ALA A N 1
ATOM 589 C CA . ALA A 1 72 ? -6.322 -7.874 17.040 1.00 97.00 72 ALA A CA 1
ATOM 590 C C . ALA A 1 72 ? -5.807 -7.095 18.262 1.00 97.00 72 ALA A C 1
ATOM 592 O O . ALA A 1 72 ? -4.613 -7.148 18.546 1.00 97.00 72 ALA A O 1
ATOM 593 N N . ASP A 1 73 ? -6.685 -6.460 19.047 1.00 97.56 73 ASP A N 1
ATOM 594 C CA . ASP A 1 73 ? -6.281 -5.773 20.284 1.00 97.56 73 ASP A CA 1
ATOM 595 C C . ASP A 1 73 ? -5.615 -6.722 21.291 1.00 97.56 73 ASP A C 1
ATOM 597 O O . ASP A 1 73 ? -4.543 -6.419 21.816 1.00 97.56 73 ASP A O 1
ATOM 601 N N . LYS A 1 74 ? -6.178 -7.919 21.498 1.00 97.38 74 LYS A N 1
ATOM 602 C CA . LYS A 1 74 ? -5.563 -8.943 22.363 1.00 97.38 74 LYS A CA 1
ATOM 603 C C . LYS A 1 74 ? -4.206 -9.409 21.838 1.00 97.38 74 LYS A C 1
ATOM 605 O O . LYS A 1 74 ? -3.297 -9.644 22.629 1.00 97.38 74 LYS A O 1
ATOM 610 N N . LYS A 1 75 ? -4.057 -9.563 20.518 1.00 97.56 75 LYS A N 1
ATOM 611 C CA . LYS A 1 75 ? -2.776 -9.937 19.898 1.00 97.56 75 LYS A CA 1
ATOM 612 C C . LYS A 1 75 ? -1.727 -8.831 20.079 1.00 97.56 75 LYS A C 1
ATOM 614 O O . LYS A 1 75 ? -0.584 -9.133 20.414 1.00 97.56 75 LYS A O 1
ATOM 619 N N . ARG A 1 76 ? -2.116 -7.553 19.975 1.00 97.88 76 ARG A N 1
ATOM 620 C CA . ARG A 1 76 ? -1.230 -6.415 20.294 1.00 97.88 76 ARG A CA 1
ATOM 621 C C . ARG A 1 76 ? -0.799 -6.412 21.758 1.00 97.88 76 ARG A C 1
ATOM 623 O O . ARG A 1 76 ? 0.374 -6.190 22.041 1.00 97.88 76 ARG A O 1
ATOM 630 N N . GLU A 1 77 ? -1.706 -6.712 22.689 1.00 97.56 77 GLU A N 1
ATOM 631 C CA . GLU A 1 77 ? -1.373 -6.864 24.118 1.00 97.56 77 GLU A CA 1
ATOM 632 C C . GLU A 1 77 ? -0.377 -8.010 24.374 1.00 97.56 77 GLU A C 1
ATOM 634 O O . GLU A 1 77 ? 0.401 -7.956 25.326 1.00 97.56 77 GLU A O 1
ATOM 639 N N . GLN A 1 78 ? -0.364 -9.026 23.507 1.00 96.69 78 GLN A N 1
ATOM 640 C CA . GLN A 1 78 ? 0.607 -10.126 23.522 1.00 96.69 78 GLN A CA 1
ATOM 641 C C . GLN A 1 78 ? 1.937 -9.776 22.833 1.00 96.69 78 GLN A C 1
ATOM 643 O O . GLN A 1 78 ? 2.865 -10.584 22.861 1.00 96.69 78 GLN A O 1
ATOM 648 N N . GLY A 1 79 ? 2.056 -8.575 22.259 1.00 97.50 79 GLY A N 1
ATOM 649 C CA . GLY A 1 79 ? 3.274 -8.064 21.634 1.00 97.50 79 GLY A CA 1
ATOM 650 C C . GLY A 1 79 ? 3.352 -8.238 20.117 1.00 97.50 79 GLY A C 1
ATOM 651 O O . GLY A 1 79 ? 4.397 -7.921 19.555 1.00 97.50 79 GLY A O 1
ATOM 652 N N . LEU A 1 80 ? 2.288 -8.708 19.452 1.00 97.75 80 LEU A N 1
ATOM 653 C CA . LEU A 1 80 ? 2.270 -8.826 17.992 1.00 97.75 80 LEU A CA 1
ATOM 654 C C . LEU A 1 80 ? 2.095 -7.456 17.330 1.00 97.75 80 LEU A C 1
ATOM 656 O O . LEU A 1 80 ? 1.312 -6.610 17.770 1.00 97.75 80 LEU A O 1
ATOM 660 N N . THR A 1 81 ? 2.799 -7.269 16.222 1.00 97.19 81 THR A N 1
ATOM 661 C CA . THR A 1 81 ? 2.648 -6.127 15.320 1.00 97.19 81 THR A CA 1
ATOM 662 C C . THR A 1 81 ? 1.450 -6.309 14.386 1.00 97.19 81 THR A C 1
ATOM 664 O O . THR A 1 81 ? 1.022 -7.428 14.108 1.00 97.19 81 THR A O 1
ATOM 667 N N . ASP A 1 82 ? 0.936 -5.212 13.821 1.00 96.50 82 ASP A N 1
ATOM 668 C CA . ASP A 1 82 ? -0.162 -5.270 12.843 1.00 96.50 82 ASP A CA 1
ATOM 669 C C . ASP A 1 82 ? 0.170 -6.171 11.639 1.00 96.50 82 ASP A C 1
ATOM 671 O O . ASP A 1 82 ?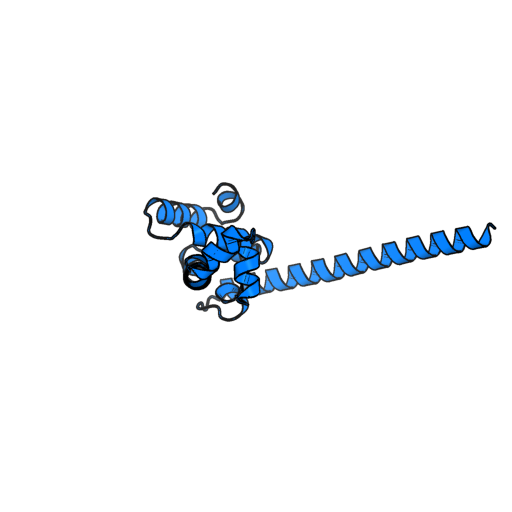 -0.696 -6.891 11.151 1.00 96.50 82 ASP A O 1
ATOM 675 N N . MET A 1 83 ? 1.427 -6.186 11.181 1.00 95.56 83 MET A N 1
ATOM 676 C CA . MET A 1 83 ? 1.849 -7.049 10.070 1.00 95.56 83 MET A CA 1
ATOM 677 C C . MET A 1 83 ? 1.820 -8.531 10.445 1.00 95.56 83 MET A C 1
ATOM 679 O O . MET A 1 83 ? 1.397 -9.353 9.636 1.00 95.56 83 MET A O 1
ATOM 683 N N . GLU A 1 84 ? 2.233 -8.877 11.664 1.00 97.56 84 GLU A N 1
ATOM 684 C CA . GLU A 1 84 ? 2.146 -10.253 12.161 1.00 97.56 84 GLU A CA 1
ATOM 685 C C . GLU A 1 84 ? 0.686 -10.685 12.315 1.00 97.56 84 GLU A C 1
ATOM 687 O O . GLU A 1 84 ? 0.334 -11.788 11.908 1.00 97.56 84 GLU A O 1
ATOM 692 N N . ILE A 1 85 ? -0.188 -9.797 12.800 1.00 98.25 85 ILE A N 1
ATOM 693 C CA . ILE A 1 85 ? -1.630 -10.061 12.897 1.00 98.25 85 ILE A CA 1
ATOM 694 C C . ILE A 1 85 ? -2.229 -10.320 11.509 1.00 98.25 85 ILE A C 1
ATOM 696 O O . ILE A 1 85 ? -2.929 -11.314 11.324 1.00 98.25 85 ILE A O 1
ATOM 700 N N . LEU A 1 86 ? -1.939 -9.463 10.524 1.00 97.81 86 LEU A N 1
ATOM 701 C CA . LEU A 1 86 ? -2.402 -9.650 9.145 1.00 97.81 86 LEU A CA 1
ATOM 702 C C . LEU A 1 86 ? -1.873 -10.958 8.537 1.00 97.81 86 LEU A C 1
ATOM 704 O O . LEU A 1 86 ? -2.609 -11.636 7.821 1.00 97.81 86 LEU A O 1
ATOM 708 N N . ALA A 1 87 ? -0.626 -11.330 8.837 1.00 97.12 87 ALA A N 1
ATOM 709 C CA . ALA A 1 87 ? -0.028 -12.575 8.368 1.00 97.12 87 ALA A CA 1
ATOM 710 C C . ALA A 1 87 ? -0.688 -13.817 8.991 1.00 97.12 87 ALA A C 1
ATOM 712 O O . ALA A 1 87 ? -0.970 -14.776 8.272 1.00 97.12 87 ALA A O 1
ATOM 713 N N . GLU A 1 88 ? -0.983 -13.804 10.296 1.00 96.94 88 GLU A N 1
ATOM 714 C CA . GLU A 1 88 ? -1.705 -14.894 10.970 1.00 96.94 88 GLU A CA 1
ATOM 715 C C . GLU A 1 88 ? -3.112 -15.098 10.401 1.00 96.94 88 GLU A C 1
ATOM 717 O O . GLU A 1 88 ? -3.553 -16.233 10.217 1.00 96.94 88 GLU A O 1
ATOM 722 N N . GLU A 1 89 ? -3.796 -14.002 10.071 1.00 95.94 89 GLU A N 1
ATOM 723 C CA . GLU A 1 89 ? -5.116 -14.023 9.433 1.00 95.94 89 GLU A CA 1
ATOM 724 C C . GLU A 1 89 ? -5.043 -14.275 7.916 1.00 95.94 89 GLU A C 1
ATOM 726 O O . GLU A 1 89 ? -6.056 -14.215 7.220 1.00 95.94 89 GLU A O 1
ATOM 731 N N . GLN A 1 90 ? -3.851 -14.587 7.391 1.00 96.06 90 GLN A N 1
ATOM 732 C CA . GLN A 1 90 ? -3.603 -14.918 5.984 1.00 96.06 90 GLN A CA 1
ATOM 733 C C . GLN A 1 90 ? -4.071 -13.820 5.013 1.00 96.06 90 GLN A C 1
ATOM 735 O O . GLN A 1 90 ? -4.454 -14.098 3.873 1.00 96.06 90 GLN A O 1
ATOM 740 N N . ILE A 1 91 ? -4.019 -12.556 5.443 1.00 97.19 91 ILE A N 1
ATOM 741 C CA . ILE A 1 91 ? -4.370 -11.419 4.598 1.00 97.19 91 ILE A CA 1
ATOM 742 C C . ILE A 1 91 ? -3.282 -11.205 3.552 1.00 97.19 91 ILE A C 1
ATOM 744 O O . ILE A 1 91 ? -2.112 -10.974 3.864 1.00 97.19 91 ILE A O 1
ATOM 748 N N . ASN A 1 92 ? -3.678 -11.219 2.280 1.00 96.81 92 ASN A N 1
ATOM 749 C CA . ASN A 1 92 ? -2.768 -10.877 1.203 1.00 96.81 92 ASN A CA 1
ATOM 750 C C . ASN A 1 92 ? -2.612 -9.351 1.093 1.00 96.81 92 ASN A C 1
ATOM 752 O O . ASN A 1 92 ? -3.514 -8.643 0.640 1.00 96.81 92 ASN A O 1
ATOM 756 N N . LEU A 1 93 ? -1.434 -8.847 1.464 1.00 97.31 93 LEU A N 1
ATOM 757 C CA . LEU A 1 93 ? -1.100 -7.415 1.450 1.00 97.31 93 LEU A CA 1
ATOM 758 C C . LEU A 1 93 ? -1.095 -6.782 0.047 1.00 97.31 93 LEU A C 1
ATOM 760 O O . LEU A 1 93 ? -1.046 -5.555 -0.074 1.00 97.31 93 LEU A O 1
ATOM 764 N N . ASN A 1 94 ? -1.135 -7.608 -1.003 1.00 97.12 94 ASN A N 1
ATOM 765 C CA . ASN A 1 94 ? -1.114 -7.206 -2.406 1.00 97.12 94 ASN A CA 1
ATOM 766 C C . ASN A 1 94 ? -2.374 -7.657 -3.165 1.00 97.12 94 ASN A C 1
ATOM 768 O O . ASN A 1 94 ? -2.373 -7.622 -4.398 1.00 97.12 94 ASN A O 1
ATOM 772 N N . GLN A 1 95 ? -3.441 -8.063 -2.460 1.00 97.62 95 GLN A N 1
ATOM 773 C CA . GLN A 1 95 ? -4.672 -8.596 -3.059 1.00 97.62 95 GLN A CA 1
ATOM 774 C C . GLN A 1 95 ? -5.167 -7.712 -4.205 1.00 97.62 95 GLN A C 1
ATOM 776 O O . GLN A 1 95 ? -5.302 -8.182 -5.332 1.00 97.62 95 GLN A O 1
ATOM 781 N N . TYR A 1 96 ? -5.369 -6.421 -3.943 1.00 97.19 96 TYR A N 1
ATOM 782 C CA . TYR A 1 96 ? -5.987 -5.530 -4.922 1.00 97.19 96 TYR A CA 1
ATOM 783 C C . TYR A 1 96 ? -5.014 -4.888 -5.910 1.00 97.19 96 TYR A C 1
ATOM 785 O O . TYR A 1 96 ? -5.470 -4.326 -6.893 1.00 97.19 96 TYR A O 1
ATOM 793 N N . ILE A 1 97 ? -3.696 -4.977 -5.722 1.00 96.38 97 ILE A N 1
ATOM 794 C CA . ILE A 1 97 ? -2.742 -4.498 -6.739 1.00 96.38 97 ILE A CA 1
ATOM 795 C C . ILE A 1 97 ? -2.265 -5.621 -7.667 1.00 96.38 97 ILE A C 1
ATOM 797 O O . ILE A 1 97 ? -2.025 -5.381 -8.846 1.00 96.38 97 ILE A O 1
ATOM 801 N N . ALA A 1 98 ? -2.149 -6.855 -7.168 1.00 94.88 98 ALA A N 1
ATOM 802 C CA . ALA A 1 98 ? -1.487 -7.939 -7.893 1.00 94.88 98 ALA A CA 1
ATOM 803 C C . ALA A 1 98 ? -2.393 -9.128 -8.243 1.00 94.88 98 ALA A C 1
ATOM 805 O O . ALA A 1 98 ? -2.120 -9.794 -9.242 1.00 94.88 98 ALA A O 1
ATOM 806 N N . ILE A 1 99 ? -3.428 -9.415 -7.446 1.00 94.44 99 ILE A N 1
ATOM 807 C CA . ILE A 1 99 ? -4.246 -10.633 -7.597 1.00 94.44 99 ILE A CA 1
ATOM 808 C C . ILE A 1 99 ? -5.581 -10.308 -8.260 1.00 94.44 99 ILE A C 1
ATOM 810 O O . ILE A 1 99 ? -5.891 -10.833 -9.326 1.00 94.44 99 ILE A O 1
ATOM 814 N N . GLU A 1 100 ? -6.342 -9.399 -7.661 1.00 93.56 100 GLU A N 1
ATOM 815 C CA . GLU A 1 100 ? -7.671 -8.986 -8.110 1.00 93.56 100 GLU A CA 1
ATOM 816 C C . GLU A 1 100 ? -7.740 -7.460 -8.264 1.00 93.56 100 GLU A C 1
ATOM 818 O O . GLU A 1 100 ? -8.483 -6.786 -7.543 1.00 93.56 100 GLU A O 1
ATOM 823 N N . PRO A 1 101 ? -6.964 -6.872 -9.194 1.00 92.88 101 PRO A N 1
ATOM 824 C CA . PRO A 1 101 ? -7.058 -5.448 -9.454 1.00 92.88 101 PRO A CA 1
ATOM 825 C C . PRO A 1 101 ? -8.436 -5.097 -10.005 1.00 92.88 101 PRO A C 1
ATOM 827 O O . PRO A 1 101 ? -8.840 -5.553 -11.073 1.00 92.88 101 PRO A O 1
ATOM 830 N N . GLN A 1 102 ? -9.147 -4.226 -9.291 1.00 88.88 102 GLN A N 1
ATOM 831 C CA . GLN A 1 102 ? -10.469 -3.732 -9.691 1.00 88.88 102 GLN A CA 1
ATOM 832 C C . GLN A 1 102 ? -10.388 -2.591 -10.718 1.00 88.88 102 GLN A C 1
ATOM 834 O O . GLN A 1 102 ? -11.287 -1.758 -10.813 1.00 88.88 102 GLN A O 1
ATOM 839 N N . ILE A 1 103 ? -9.302 -2.537 -11.489 1.00 90.00 103 ILE A N 1
ATOM 840 C CA . ILE A 1 103 ? -9.094 -1.547 -12.541 1.00 90.00 103 ILE A CA 1
ATOM 841 C C . ILE A 1 103 ? -8.705 -2.228 -13.844 1.00 90.00 103 ILE A C 1
ATOM 843 O O . ILE A 1 103 ? -7.947 -3.197 -13.870 1.00 90.00 103 ILE A O 1
ATOM 847 N N . TYR A 1 104 ? -9.184 -1.660 -14.946 1.00 83.69 104 TYR A N 1
ATOM 848 C CA . TYR A 1 104 ? -8.699 -1.982 -16.277 1.00 83.69 104 TYR A CA 1
ATOM 849 C C . TYR A 1 104 ? -8.136 -0.712 -16.910 1.00 83.69 104 TYR A C 1
ATOM 851 O O . TYR A 1 104 ? -8.871 0.123 -17.432 1.00 83.69 104 TYR A O 1
ATOM 859 N N . SER A 1 105 ? -6.817 -0.559 -16.822 1.00 87.81 105 SER A N 1
ATOM 860 C CA . SER A 1 105 ? -6.074 0.570 -17.379 1.00 87.81 105 SER A CA 1
ATOM 861 C C . SER A 1 105 ? -4.874 0.028 -18.165 1.00 87.81 105 SER A C 1
ATOM 863 O O . SER A 1 105 ? -4.079 -0.724 -17.594 1.00 87.81 105 SER A O 1
ATOM 865 N N . PRO A 1 106 ? -4.713 0.372 -19.460 1.00 94.00 106 PRO A N 1
ATOM 866 C CA . PRO A 1 106 ? -3.532 -0.023 -20.230 1.00 94.00 106 PRO A CA 1
ATOM 867 C C . PRO A 1 106 ? -2.229 0.449 -19.577 1.00 94.00 106 PRO A C 1
ATOM 869 O O . PRO A 1 106 ? -1.255 -0.296 -19.539 1.00 94.00 106 PRO A O 1
ATOM 872 N N . LEU A 1 107 ? -2.244 1.652 -18.990 1.00 94.88 107 LEU A N 1
ATOM 873 C CA . LEU A 1 107 ? -1.106 2.191 -18.252 1.00 94.88 107 LEU A CA 1
ATOM 874 C C . LEU A 1 107 ? -0.784 1.333 -17.024 1.00 94.88 107 LEU A C 1
ATOM 876 O O . LEU A 1 107 ? 0.375 1.003 -16.800 1.00 94.88 107 LEU A O 1
ATOM 880 N N . PHE A 1 108 ? -1.799 0.929 -16.253 1.00 96.31 108 PHE A N 1
ATOM 881 C CA . PHE A 1 108 ? -1.601 0.034 -15.110 1.00 96.31 108 PHE A CA 1
ATOM 882 C C . PHE A 1 108 ? -0.944 -1.284 -15.526 1.00 96.31 108 PHE A C 1
ATOM 884 O O . PHE A 1 108 ? 0.020 -1.711 -14.899 1.00 96.31 108 PHE A O 1
ATOM 891 N N . GLN A 1 109 ? -1.425 -1.906 -16.605 1.00 95.44 109 GLN A N 1
ATOM 892 C CA . GLN A 1 109 ? -0.863 -3.164 -17.100 1.00 95.44 109 GLN A CA 1
ATOM 893 C C . GLN A 1 109 ? 0.593 -3.004 -17.542 1.00 95.44 109 GLN A C 1
ATOM 895 O O . GLN A 1 109 ? 1.432 -3.823 -17.172 1.00 95.44 109 GLN A O 1
ATOM 900 N N . GLU A 1 110 ? 0.901 -1.935 -18.282 1.00 97.06 110 GLU A N 1
ATOM 901 C CA . GLU A 1 110 ? 2.263 -1.642 -18.729 1.00 97.06 110 GLU A CA 1
ATOM 902 C C . GLU A 1 110 ? 3.213 -1.433 -17.541 1.00 97.06 110 GLU A C 1
ATOM 904 O O . GLU A 1 110 ? 4.305 -1.998 -17.513 1.00 97.06 110 GLU A O 1
ATOM 909 N N . MET A 1 111 ? 2.809 -0.649 -16.538 1.00 97.25 111 MET A N 1
ATOM 910 C CA . MET A 1 111 ? 3.667 -0.379 -15.381 1.00 97.25 111 MET A CA 1
ATOM 911 C C . MET A 1 111 ? 3.842 -1.611 -14.489 1.00 97.25 111 MET A C 1
ATOM 913 O O . MET A 1 111 ? 4.960 -1.889 -14.064 1.00 97.25 111 MET A O 1
ATOM 917 N N . MET A 1 112 ? 2.784 -2.403 -14.286 1.00 96.19 112 MET A N 1
ATOM 918 C CA . MET A 1 112 ? 2.875 -3.667 -13.548 1.00 96.19 112 MET A CA 1
ATOM 919 C C . MET A 1 112 ? 3.777 -4.681 -14.253 1.00 96.19 112 MET A C 1
ATOM 921 O O . MET A 1 112 ? 4.435 -5.480 -13.588 1.00 96.19 112 MET A O 1
ATOM 925 N N . MET A 1 113 ? 3.817 -4.681 -15.589 1.00 95.75 113 MET A N 1
ATOM 926 C CA . MET A 1 113 ? 4.784 -5.485 -16.337 1.00 95.75 113 MET A CA 1
ATOM 927 C C . MET A 1 113 ? 6.216 -5.024 -16.071 1.00 95.75 113 MET A C 1
ATOM 929 O O . MET A 1 113 ? 7.049 -5.866 -15.753 1.00 95.75 113 MET A O 1
ATOM 933 N N . LYS A 1 114 ? 6.484 -3.713 -16.110 1.00 96.69 114 LYS A N 1
ATOM 934 C CA . LYS A 1 114 ? 7.818 -3.168 -15.801 1.00 96.69 114 LYS A CA 1
ATOM 935 C C . LYS A 1 114 ? 8.271 -3.514 -14.385 1.00 96.69 114 LYS A C 1
ATOM 937 O O . LYS A 1 114 ? 9.415 -3.908 -14.199 1.00 96.69 114 LYS A O 1
ATOM 942 N N . ASP A 1 115 ? 7.375 -3.432 -13.402 1.00 96.25 115 ASP A N 1
ATOM 943 C CA . ASP A 1 115 ? 7.689 -3.841 -12.028 1.00 96.25 115 ASP A CA 1
ATOM 944 C C . ASP A 1 115 ? 8.033 -5.336 -11.941 1.00 96.25 115 ASP A C 1
ATOM 946 O O . ASP A 1 115 ? 8.998 -5.717 -11.283 1.00 96.25 115 ASP A O 1
ATOM 950 N N . LYS A 1 116 ? 7.296 -6.199 -12.652 1.00 93.88 116 LYS A N 1
ATOM 951 C CA . LYS A 1 116 ? 7.591 -7.642 -12.703 1.00 93.88 116 LYS A CA 1
ATOM 952 C C . LYS A 1 116 ? 8.932 -7.941 -13.372 1.00 93.88 116 LYS A C 1
ATOM 954 O O . LYS A 1 116 ? 9.674 -8.780 -12.866 1.00 93.88 116 LYS A O 1
ATOM 959 N N . GLU A 1 117 ? 9.228 -7.275 -14.485 1.00 94.06 117 GLU A N 1
ATOM 960 C CA . GLU A 1 117 ? 10.505 -7.400 -15.197 1.00 94.06 117 GLU A CA 1
ATOM 961 C C . GLU A 1 117 ? 11.665 -6.967 -14.296 1.00 94.06 117 GLU A C 1
ATOM 963 O O . GLU A 1 117 ? 12.621 -7.721 -14.129 1.00 94.06 117 GLU A O 1
ATOM 968 N N . GLN A 1 118 ? 11.534 -5.823 -13.621 1.00 92.06 118 GLN A N 1
ATOM 969 C CA . GLN A 1 118 ? 12.546 -5.324 -12.694 1.00 92.06 118 GLN A CA 1
ATOM 970 C C . GLN A 1 118 ? 12.795 -6.299 -11.531 1.00 92.06 118 GLN A C 1
ATOM 972 O O . GLN A 1 118 ? 13.944 -6.645 -11.258 1.00 92.06 118 GLN A O 1
ATOM 977 N N . ILE A 1 119 ? 11.740 -6.806 -10.881 1.00 90.00 119 ILE A N 1
ATOM 978 C CA . ILE A 1 119 ? 11.873 -7.801 -9.800 1.00 90.00 119 ILE A CA 1
ATOM 979 C C . ILE A 1 119 ? 12.582 -9.063 -10.305 1.00 90.00 119 ILE A C 1
ATOM 981 O O . ILE A 1 119 ? 13.408 -9.651 -9.600 1.00 90.00 119 ILE A O 1
ATOM 985 N N . GLN A 1 120 ? 12.258 -9.506 -11.521 1.00 88.56 120 GLN A N 1
ATOM 986 C CA . GLN A 1 120 ? 12.877 -10.683 -12.116 1.00 88.56 120 GLN A CA 1
ATOM 987 C C . GLN A 1 120 ? 14.370 -10.457 -12.387 1.00 88.56 120 GLN A C 1
ATOM 989 O O . GLN A 1 120 ? 15.183 -11.314 -12.037 1.00 88.56 120 GLN A O 1
ATOM 994 N N . GLU A 1 121 ? 14.743 -9.313 -12.959 1.00 87.75 121 GLU A N 1
ATOM 995 C CA . GLU A 1 121 ? 16.140 -8.945 -13.202 1.00 87.75 121 GLU A CA 1
ATOM 996 C C . GLU A 1 121 ? 16.939 -8.841 -11.897 1.00 87.75 121 GLU A C 1
ATOM 998 O O . GLU A 1 121 ? 18.024 -9.416 -11.788 1.00 87.75 121 GLU A O 1
ATOM 1003 N N . GLU A 1 122 ? 16.392 -8.174 -10.878 1.00 86.62 122 GLU A N 1
ATOM 1004 C CA . GLU A 1 122 ? 17.009 -8.071 -9.552 1.00 86.62 122 GLU A CA 1
ATOM 1005 C C . GLU A 1 122 ? 17.199 -9.453 -8.913 1.00 86.62 122 GLU A C 1
ATOM 1007 O O . GLU A 1 122 ? 18.268 -9.753 -8.376 1.00 86.62 122 GLU A O 1
ATOM 1012 N N . THR A 1 123 ? 16.205 -10.337 -9.034 1.00 87.44 123 THR A N 1
ATOM 1013 C CA . THR A 1 123 ? 16.289 -11.714 -8.528 1.00 87.44 123 THR A CA 1
ATOM 1014 C C . THR A 1 123 ? 17.407 -12.496 -9.216 1.00 87.44 123 THR A C 1
ATOM 1016 O O . THR A 1 123 ? 18.216 -13.133 -8.537 1.00 87.44 123 THR A O 1
ATOM 1019 N N . ILE A 1 124 ? 17.486 -12.434 -10.548 1.00 88.06 124 ILE A N 1
ATOM 1020 C CA . ILE A 1 124 ? 18.522 -13.123 -11.332 1.00 88.06 124 ILE A CA 1
ATOM 1021 C C . ILE A 1 124 ? 19.911 -12.589 -10.969 1.00 88.06 124 ILE A C 1
ATOM 1023 O O . ILE A 1 124 ? 20.830 -13.372 -10.721 1.00 88.06 124 ILE A O 1
ATOM 1027 N N . ASN A 1 125 ? 20.064 -11.268 -10.883 1.00 87.44 125 ASN A N 1
ATOM 1028 C CA . ASN A 1 125 ? 21.332 -10.637 -10.529 1.00 87.44 125 ASN A CA 1
ATOM 1029 C C . ASN A 1 125 ? 21.782 -11.022 -9.114 1.00 87.44 125 ASN A C 1
ATOM 1031 O O . ASN A 1 125 ? 22.943 -11.378 -8.913 1.00 87.44 125 ASN A O 1
ATOM 1035 N N . ASN A 1 126 ? 20.868 -11.021 -8.142 1.00 88.81 126 ASN A N 1
ATOM 1036 C CA . ASN A 1 126 ? 21.170 -11.425 -6.768 1.00 88.81 126 ASN A CA 1
ATOM 1037 C C . ASN A 1 126 ? 21.600 -12.898 -6.686 1.00 88.81 126 ASN A C 1
ATOM 1039 O O . ASN A 1 126 ? 22.565 -13.223 -5.993 1.00 88.81 126 ASN A O 1
ATOM 1043 N N . GLN A 1 127 ? 20.931 -13.789 -7.425 1.00 90.19 127 GLN A N 1
ATOM 1044 C CA . GLN A 1 127 ? 21.320 -15.200 -7.515 1.00 90.19 127 GLN A CA 1
ATOM 1045 C C . GLN A 1 127 ? 22.702 -15.370 -8.153 1.00 90.19 127 GLN A C 1
ATOM 1047 O O . GLN A 1 127 ? 23.525 -16.129 -7.640 1.00 90.19 127 GLN A O 1
ATOM 1052 N N . TYR A 1 128 ? 22.981 -14.638 -9.234 1.00 90.94 128 TYR A N 1
ATOM 1053 C CA . TYR A 1 128 ? 24.280 -14.659 -9.898 1.00 90.94 128 TYR A CA 1
ATOM 1054 C C . TYR A 1 128 ? 25.412 -14.251 -8.948 1.00 90.94 128 TYR A C 1
ATOM 1056 O O . TYR A 1 128 ? 26.397 -14.978 -8.816 1.00 90.94 128 TYR A O 1
ATOM 1064 N N . TRP A 1 129 ? 25.269 -13.124 -8.246 1.00 90.75 129 TRP A N 1
ATOM 1065 C CA . TRP A 1 129 ? 26.302 -12.643 -7.325 1.00 90.75 129 TRP A CA 1
ATOM 1066 C C . TRP A 1 129 ? 26.506 -13.567 -6.128 1.00 90.75 129 TRP A C 1
ATOM 1068 O O . TRP A 1 129 ? 27.648 -13.796 -5.730 1.00 90.75 129 TRP A O 1
ATOM 1078 N N . LYS A 1 130 ? 25.429 -14.161 -5.603 1.00 93.25 130 LYS A N 1
ATOM 1079 C CA . LYS A 1 130 ? 25.523 -15.161 -4.536 1.00 93.25 130 LYS A CA 1
ATOM 1080 C C . LYS A 1 130 ? 26.344 -16.380 -4.972 1.00 93.25 130 LYS A C 1
ATOM 1082 O O . LYS A 1 130 ? 27.252 -16.783 -4.255 1.00 93.25 130 LYS A O 1
ATOM 1087 N N . LEU A 1 131 ? 26.090 -16.907 -6.172 1.00 93.00 131 LEU A N 1
ATOM 1088 C CA . LEU A 1 131 ? 26.858 -18.029 -6.724 1.00 93.00 131 LEU A CA 1
ATOM 1089 C C . LEU A 1 131 ? 28.335 -17.674 -6.945 1.00 93.00 131 LEU A C 1
ATOM 1091 O O . LEU A 1 131 ? 29.211 -18.499 -6.695 1.00 93.00 131 LEU A O 1
ATOM 1095 N N . GLN A 1 132 ? 28.633 -16.455 -7.408 1.00 91.75 132 GLN A N 1
ATOM 1096 C CA . GLN A 1 132 ? 30.020 -15.999 -7.556 1.00 91.75 132 GLN A CA 1
ATOM 1097 C C . GLN A 1 132 ? 30.749 -15.955 -6.212 1.00 91.75 132 GLN A C 1
ATOM 1099 O O . GLN A 1 132 ? 31.899 -16.389 -6.140 1.00 91.75 132 GLN A O 1
ATOM 1104 N N . GLN A 1 133 ? 30.081 -15.478 -5.159 1.00 90.69 133 GLN A N 1
ATOM 1105 C CA 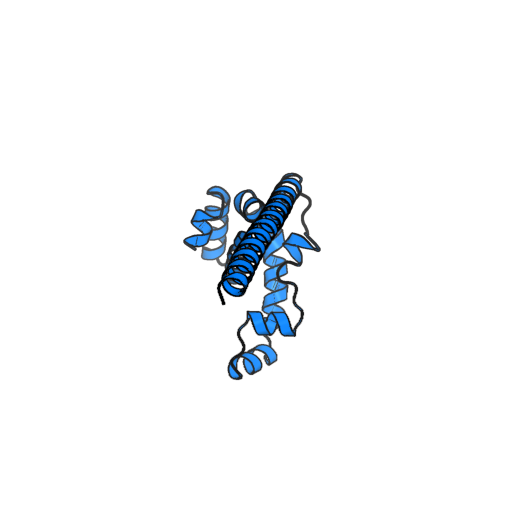. GLN A 1 133 ? 30.648 -15.451 -3.814 1.00 90.69 133 GLN A CA 1
ATOM 1106 C C . GLN A 1 133 ? 30.911 -16.868 -3.295 1.00 90.69 133 GLN A C 1
ATOM 1108 O O . GLN A 1 133 ? 32.037 -17.171 -2.917 1.00 90.69 133 GLN A O 1
ATOM 1113 N N . GLU A 1 134 ? 29.927 -17.765 -3.395 1.00 93.38 134 GLU A N 1
ATOM 1114 C CA . GLU A 1 134 ? 30.072 -19.166 -2.976 1.00 93.38 134 GLU A CA 1
ATOM 1115 C C . GLU A 1 134 ? 31.233 -19.869 -3.705 1.00 93.38 134 GLU A C 1
ATOM 1117 O O . GLU A 1 134 ? 31.996 -20.620 -3.100 1.00 93.38 134 GLU A O 1
ATOM 1122 N N . MET A 1 135 ? 31.424 -19.605 -5.003 1.00 91.31 135 MET A N 1
ATOM 1123 C CA . MET A 1 135 ? 32.564 -20.143 -5.755 1.00 91.31 135 MET A CA 1
ATOM 1124 C C . MET A 1 135 ? 33.914 -19.565 -5.322 1.00 91.31 135 MET A C 1
ATOM 1126 O 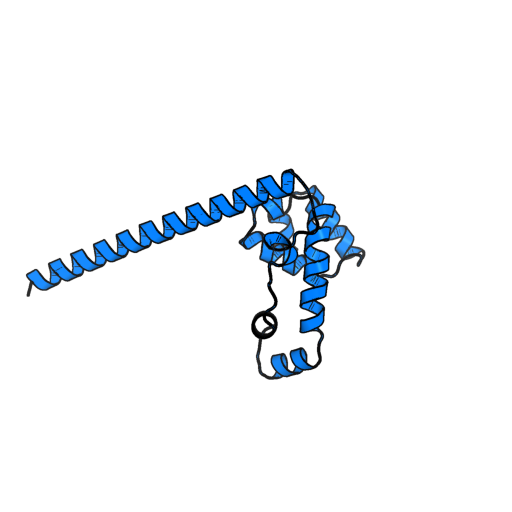O . MET A 1 135 ? 34.921 -20.272 -5.406 1.00 91.31 135 MET A O 1
ATOM 1130 N N . MET A 1 136 ? 33.970 -18.291 -4.927 1.00 89.44 136 MET A N 1
ATOM 1131 C CA . MET A 1 136 ? 35.196 -17.686 -4.399 1.00 89.44 136 MET A CA 1
ATOM 1132 C C . MET A 1 136 ? 35.549 -18.279 -3.038 1.00 89.44 136 MET A C 1
ATOM 1134 O O . MET A 1 136 ? 36.683 -18.725 -2.867 1.00 89.44 136 MET A O 1
ATOM 1138 N N . ASP A 1 137 ? 34.567 -18.388 -2.145 1.00 91.81 137 ASP A N 1
ATOM 1139 C CA . ASP A 1 137 ? 34.738 -18.967 -0.813 1.00 91.81 137 ASP A CA 1
ATOM 1140 C C . ASP A 1 137 ? 35.213 -20.430 -0.917 1.00 91.81 137 ASP A C 1
ATOM 1142 O O . ASP A 1 137 ? 36.229 -20.799 -0.330 1.00 91.81 137 ASP A O 1
ATOM 1146 N N . MET A 1 138 ? 34.586 -21.245 -1.780 1.00 88.81 138 MET A N 1
ATOM 1147 C CA . MET A 1 138 ? 35.022 -22.631 -2.026 1.00 88.81 138 MET A CA 1
ATOM 1148 C C . MET A 1 138 ? 36.453 -22.731 -2.580 1.00 88.81 138 MET A C 1
ATOM 1150 O O . MET A 1 138 ? 37.192 -23.655 -2.233 1.00 88.81 138 MET A O 1
ATOM 1154 N N . LYS A 1 139 ? 36.871 -21.810 -3.461 1.00 86.56 139 LYS A N 1
ATOM 1155 C CA . LYS A 1 139 ? 38.250 -21.787 -3.983 1.00 86.56 139 LYS A CA 1
ATOM 1156 C C . LYS A 1 139 ? 39.260 -21.426 -2.900 1.00 86.56 139 LYS A C 1
ATOM 1158 O O . LYS A 1 139 ? 40.360 -21.978 -2.893 1.00 86.56 139 LYS A O 1
ATOM 1163 N N . GLU A 1 140 ? 38.907 -20.498 -2.019 1.00 83.19 140 GLU A N 1
ATOM 1164 C CA . GLU A 1 140 ? 39.748 -20.105 -0.895 1.00 83.19 140 GLU A CA 1
ATOM 1165 C C . GLU A 1 140 ? 39.888 -21.251 0.115 1.00 83.19 140 GLU A C 1
ATOM 1167 O O . GLU A 1 140 ? 41.006 -21.590 0.506 1.00 83.19 140 GLU A O 1
ATOM 1172 N N . GLU A 1 141 ? 38.786 -21.923 0.454 1.00 84.44 141 GLU A N 1
ATOM 1173 C CA . GLU A 1 141 ? 38.787 -23.119 1.303 1.00 84.44 141 GLU A CA 1
ATOM 1174 C C . GLU A 1 141 ? 39.657 -24.238 0.717 1.00 84.44 141 GLU A C 1
ATOM 1176 O O . GLU A 1 141 ? 40.532 -24.765 1.408 1.00 84.44 141 GLU A O 1
ATOM 1181 N N . ALA A 1 142 ? 39.494 -24.555 -0.572 1.00 80.75 142 ALA A N 1
ATOM 1182 C CA . ALA A 1 142 ? 40.316 -25.554 -1.253 1.00 80.75 142 ALA A CA 1
ATOM 1183 C C . ALA A 1 142 ? 41.808 -25.174 -1.249 1.00 80.75 142 ALA A C 1
ATOM 1185 O O . ALA A 1 142 ? 42.661 -26.005 -0.940 1.00 80.75 142 ALA A O 1
ATOM 1186 N N . SER A 1 143 ? 42.137 -23.902 -1.509 1.00 77.94 143 SER A N 1
ATOM 1187 C CA . SER A 1 143 ? 43.528 -23.434 -1.473 1.00 77.94 143 SER A CA 1
ATOM 1188 C C . SER A 1 143 ? 44.148 -23.479 -0.074 1.00 77.94 143 SER A C 1
ATOM 1190 O O . SER A 1 143 ? 45.374 -23.568 0.027 1.00 77.94 143 SER A O 1
ATOM 1192 N N . ASN A 1 144 ? 43.349 -23.356 0.985 1.00 76.75 144 ASN A N 1
ATOM 1193 C CA . ASN A 1 144 ? 43.819 -23.422 2.367 1.00 76.75 144 ASN A CA 1
ATOM 1194 C C . ASN A 1 144 ? 43.994 -24.870 2.849 1.00 76.75 144 ASN A C 1
ATOM 1196 O O . ASN A 1 144 ? 44.850 -25.124 3.696 1.00 76.75 144 ASN A O 1
ATOM 1200 N N . LEU A 1 145 ? 43.241 -25.819 2.284 1.00 72.69 145 LEU A N 1
ATOM 1201 C CA . LEU A 1 145 ? 43.421 -27.253 2.526 1.00 72.69 145 LEU A CA 1
ATOM 1202 C C . LEU A 1 145 ? 44.708 -27.793 1.885 1.00 72.69 145 LEU A C 1
ATOM 1204 O O . LEU A 1 145 ? 45.387 -28.595 2.512 1.00 72.69 145 LEU A O 1
ATOM 1208 N N . ASP A 1 146 ? 45.094 -27.298 0.706 1.00 65.31 146 ASP A N 1
ATOM 1209 C CA . ASP A 1 146 ? 46.335 -27.696 0.014 1.00 65.31 146 ASP A CA 1
ATOM 1210 C C . ASP A 1 146 ? 47.629 -27.151 0.666 1.00 65.31 146 ASP A C 1
ATOM 1212 O O . ASP A 1 146 ? 48.737 -27.498 0.249 1.00 65.31 146 ASP A O 1
ATOM 1216 N N . LYS A 1 147 ? 47.517 -26.260 1.663 1.00 60.62 147 LYS A N 1
ATOM 1217 C CA . LYS A 1 147 ? 48.655 -25.620 2.356 1.00 60.62 147 LYS A CA 1
ATOM 1218 C C . LYS A 1 147 ? 48.960 -26.204 3.744 1.00 60.62 147 LYS A C 1
ATOM 1220 O O . LYS A 1 147 ? 49.913 -25.737 4.370 1.00 60.62 147 LYS A O 1
ATOM 1225 N N . ASN A 1 148 ? 48.184 -27.18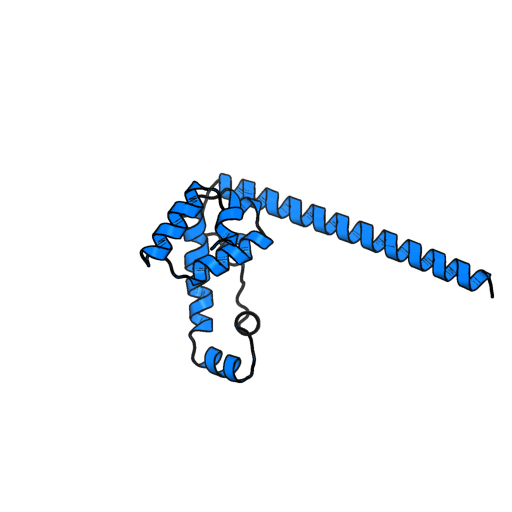5 4.210 1.00 51.84 148 ASN A N 1
ATOM 1226 C CA . ASN A 1 148 ? 48.419 -27.953 5.443 1.00 51.84 148 ASN A CA 1
ATOM 1227 C C . ASN A 1 148 ? 48.837 -29.391 5.120 1.00 51.84 148 ASN A C 1
ATOM 1229 O O . ASN A 1 148 ? 49.544 -29.983 5.966 1.00 51.84 148 ASN A O 1
#

Organism: Campylobacter jejuni (NCBI:txid197)